Protein AF-A0A1R1MJR5-F1 (afdb_monomer)

Organism: NCBI:txid1914305

Nearest PDB structures (foldseek):
  4ia8-assembly1_B  TM=7.929E-01  e=9.264E-02  Enterobacter sp. RFL1396
  2b5a-assembly1_A  TM=7.757E-01  e=1.14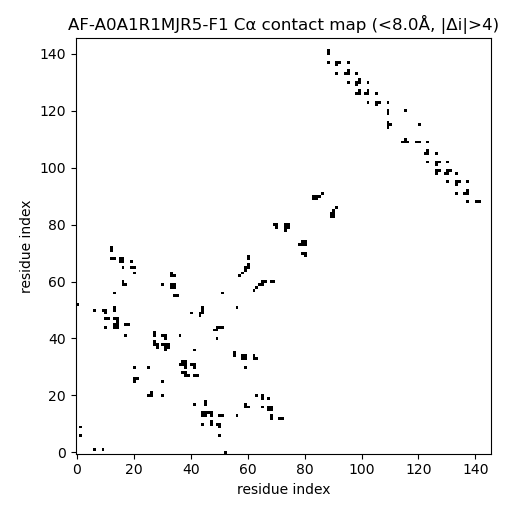1E-01  [Bacillus] caldolyticus
  3f52-assembly1_A  TM=7.190E-01  e=1.203E-01  Corynebacterium glutamicum
  3f51-assembly1_A  TM=6.566E-01  e=9.761E-02  Corynebacterium glutamicum
  6h4c-assembly1_D  TM=5.005E-01  e=9.201E-01  Staphylococcus aureus

Sequence (146 aa):
MCKEAFQDVAAELTKLAIFEAHKRGYTYEMIAFRVGVSSSSIEKYAYGERIPSQAVFLALVVGLKLKEPVKKLAELVGLRAVEVSKTSLSTSIGKAMKETGEAIAEVTKALEDGEITDDERQVCLKEINEAIDELIKLKQQMEREE

Radius of gyration: 20.14 Å; Cα contacts (8 Å, |Δi|>4): 136; chains: 1; bounding box: 43×44×53 Å

Structure (mmCIF, N/CA/C/O backbone):
data_AF-A0A1R1MJR5-F1
#
_entry.id   AF-A0A1R1MJR5-F1
#
loop_
_atom_site.group_PDB
_atom_site.id
_atom_site.type_symbol
_atom_site.label_atom_id
_atom_site.label_alt_id
_atom_site.label_comp_id
_atom_site.label_asym_id
_atom_site.label_entity_id
_atom_site.label_seq_id
_atom_site.pdbx_PDB_ins_code
_atom_site.Cartn_x
_atom_site.Cartn_y
_atom_site.Cartn_z
_atom_site.occupancy
_atom_site.B_iso_or_equiv
_atom_site.auth_seq_id
_atom_site.auth_comp_id
_atom_site.auth_asym_id
_atom_site.auth_atom_id
_atom_site.pdbx_PDB_model_num
ATOM 1 N N . MET A 1 1 ? 10.991 -13.954 2.502 1.00 58.66 1 MET A N 1
ATOM 2 C CA . MET A 1 1 ? 10.871 -14.746 1.256 1.00 58.66 1 MET A CA 1
ATOM 3 C C . MET A 1 1 ? 9.384 -14.835 0.925 1.00 58.66 1 MET A C 1
ATOM 5 O O . MET A 1 1 ? 8.613 -15.002 1.861 1.00 58.66 1 MET A O 1
ATOM 9 N N . CYS A 1 2 ? 8.964 -14.626 -0.327 1.00 74.81 2 CYS A N 1
ATOM 10 C CA . CYS A 1 2 ? 7.544 -14.728 -0.699 1.00 74.81 2 CYS A CA 1
ATOM 11 C C . CYS A 1 2 ? 7.104 -16.199 -0.611 1.00 74.81 2 CYS A C 1
ATOM 13 O O . CYS A 1 2 ? 7.822 -17.066 -1.114 1.00 74.81 2 CYS A O 1
ATOM 15 N N . LYS A 1 3 ? 5.974 -16.483 0.054 1.00 82.00 3 LYS A N 1
ATOM 16 C CA . LYS A 1 3 ? 5.431 -17.850 0.111 1.00 82.00 3 LYS A CA 1
ATOM 17 C C . LYS A 1 3 ? 5.023 -18.282 -1.297 1.00 82.00 3 LYS A C 1
ATOM 19 O O . LYS A 1 3 ? 4.497 -17.468 -2.047 1.00 82.00 3 LYS A O 1
ATOM 24 N N . GLU A 1 4 ? 5.228 -19.557 -1.612 1.00 84.31 4 GLU A N 1
ATOM 25 C CA . GLU A 1 4 ? 4.982 -20.142 -2.938 1.00 84.31 4 GLU A CA 1
ATOM 26 C C . GLU A 1 4 ? 3.586 -19.811 -3.485 1.00 84.31 4 GLU A C 1
ATOM 28 O O . GLU A 1 4 ? 3.465 -19.314 -4.598 1.00 84.31 4 GLU A O 1
ATOM 33 N N . ALA A 1 5 ? 2.556 -19.912 -2.638 1.00 85.50 5 ALA A N 1
ATOM 34 C CA . ALA A 1 5 ? 1.169 -19.592 -2.983 1.00 85.50 5 ALA A CA 1
ATOM 35 C C . ALA A 1 5 ? 0.925 -18.151 -3.485 1.00 85.50 5 ALA A C 1
ATOM 37 O O . ALA A 1 5 ? -0.111 -17.882 -4.084 1.00 85.50 5 ALA A O 1
ATOM 38 N N . PHE A 1 6 ? 1.847 -17.216 -3.235 1.00 87.62 6 PHE A N 1
ATOM 39 C CA . PHE A 1 6 ? 1.726 -15.815 -3.648 1.00 87.62 6 PHE A CA 1
ATOM 40 C C . PHE A 1 6 ? 2.777 -15.399 -4.680 1.00 87.62 6 PHE A C 1
ATOM 42 O O . PHE A 1 6 ? 2.835 -14.222 -5.036 1.00 87.62 6 PHE A O 1
ATOM 49 N N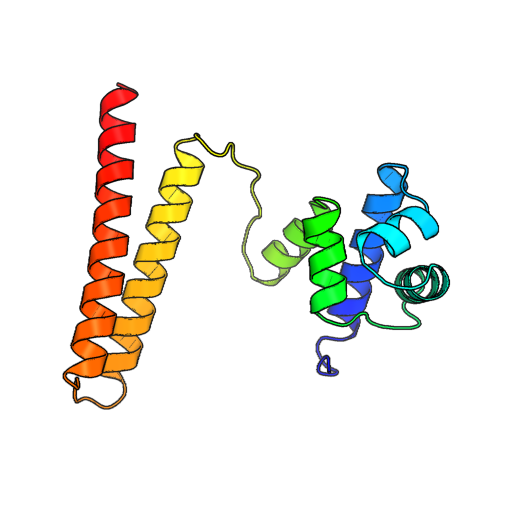 . GLN A 1 7 ? 3.614 -16.323 -5.160 1.00 89.44 7 GLN A N 1
ATOM 50 C CA . GLN A 1 7 ? 4.688 -15.993 -6.097 1.00 89.44 7 GLN A CA 1
ATOM 51 C C . GLN A 1 7 ? 4.149 -15.481 -7.431 1.00 89.44 7 GLN A C 1
ATOM 53 O O . GLN A 1 7 ? 4.627 -14.454 -7.912 1.00 89.44 7 GLN A O 1
ATOM 58 N N . ASP A 1 8 ? 3.111 -16.122 -7.969 1.00 90.81 8 ASP A N 1
ATOM 59 C CA . ASP A 1 8 ? 2.479 -15.705 -9.225 1.00 90.81 8 ASP A CA 1
ATOM 60 C C . ASP A 1 8 ? 1.858 -14.315 -9.105 1.00 90.81 8 ASP A C 1
ATOM 62 O O . ASP A 1 8 ? 2.101 -13.444 -9.939 1.00 90.81 8 ASP A O 1
ATOM 66 N N . VAL A 1 9 ? 1.142 -14.070 -8.005 1.00 92.25 9 VAL A N 1
ATOM 67 C CA . VAL A 1 9 ? 0.547 -12.762 -7.704 1.00 92.25 9 VAL A CA 1
ATOM 68 C C . VAL A 1 9 ? 1.636 -11.696 -7.565 1.00 92.25 9 VAL A C 1
ATOM 70 O O . VAL A 1 9 ? 1.527 -10.610 -8.134 1.00 92.25 9 VAL A O 1
ATOM 73 N N . ALA A 1 10 ? 2.720 -11.993 -6.845 1.00 92.94 10 ALA A N 1
ATOM 74 C CA . ALA A 1 10 ? 3.834 -11.065 -6.672 1.00 92.94 10 ALA A CA 1
ATOM 75 C C . ALA A 1 10 ? 4.544 -10.761 -8.001 1.00 92.94 10 ALA A C 1
ATOM 77 O O . ALA A 1 10 ? 4.907 -9.608 -8.256 1.00 92.94 10 ALA A O 1
ATOM 78 N N . ALA A 1 11 ? 4.723 -11.767 -8.858 1.00 93.62 11 ALA A N 1
ATOM 79 C CA . ALA A 1 11 ? 5.292 -11.600 -10.188 1.00 93.62 11 ALA A CA 1
ATOM 80 C C . ALA A 1 11 ? 4.370 -10.763 -11.088 1.00 93.62 11 ALA A C 1
ATOM 82 O O . ALA A 1 11 ? 4.842 -9.807 -11.703 1.00 93.62 11 ALA A O 1
ATOM 83 N N . GLU A 1 12 ? 3.067 -11.051 -11.126 1.00 94.62 12 GLU A N 1
ATOM 84 C CA . GLU A 1 12 ? 2.074 -10.297 -11.905 1.00 94.62 12 GLU A CA 1
ATOM 85 C C . GLU A 1 12 ? 2.042 -8.821 -11.490 1.00 94.62 12 GLU A C 1
ATOM 87 O O . GLU A 1 12 ? 2.176 -7.932 -12.333 1.00 94.62 12 GLU A O 1
ATOM 92 N N . LEU A 1 13 ? 1.951 -8.546 -10.187 1.00 95.88 13 LEU A N 1
ATOM 93 C CA . LEU A 1 13 ? 1.940 -7.181 -9.657 1.00 95.88 13 LEU A CA 1
ATOM 94 C C . LEU A 1 13 ? 3.234 -6.430 -9.969 1.00 95.88 13 LEU A C 1
ATOM 96 O O . LEU A 1 13 ? 3.203 -5.239 -10.283 1.00 95.88 13 LEU A O 1
ATOM 100 N N . THR A 1 14 ? 4.375 -7.115 -9.906 1.00 96.62 14 THR A N 1
ATOM 101 C CA . THR A 1 14 ? 5.673 -6.519 -10.239 1.00 96.62 14 THR A CA 1
ATOM 102 C C . THR A 1 14 ? 5.765 -6.186 -11.727 1.00 96.62 14 THR A C 1
ATOM 104 O O . THR A 1 14 ? 6.178 -5.080 -12.085 1.00 96.62 14 THR A O 1
ATOM 107 N N . LYS A 1 15 ? 5.335 -7.103 -12.599 1.00 96.81 15 LYS A N 1
ATOM 108 C CA . LYS A 1 15 ? 5.268 -6.878 -14.050 1.00 96.81 15 LYS A CA 1
ATOM 109 C C . LYS A 1 15 ? 4.365 -5.698 -14.377 1.00 96.81 15 LYS A C 1
ATOM 111 O O . LYS A 1 15 ? 4.759 -4.822 -15.144 1.00 96.81 15 LYS A O 1
ATOM 116 N N . LEU A 1 16 ? 3.193 -5.635 -13.746 1.00 97.38 16 LEU A N 1
ATOM 117 C CA . LEU A 1 16 ? 2.250 -4.532 -13.900 1.00 97.38 16 LEU A CA 1
ATOM 118 C C . LEU A 1 16 ? 2.865 -3.194 -13.467 1.00 97.38 16 LEU A C 1
ATOM 120 O O . LEU A 1 16 ? 2.734 -2.206 -14.186 1.00 97.38 16 LEU A O 1
ATOM 124 N N . ALA A 1 17 ? 3.584 -3.167 -12.341 1.00 97.56 17 ALA A N 1
ATOM 125 C CA . ALA A 1 17 ? 4.272 -1.972 -11.862 1.00 97.56 17 ALA A CA 1
ATOM 126 C C . ALA A 1 17 ? 5.333 -1.475 -12.864 1.00 97.56 17 ALA A C 1
ATOM 128 O O . ALA A 1 17 ? 5.357 -0.295 -13.219 1.00 97.56 17 ALA A O 1
ATOM 129 N N . ILE A 1 18 ? 6.188 -2.368 -13.365 1.00 97.75 18 ILE A N 1
ATOM 130 C CA . ILE A 1 18 ? 7.241 -2.006 -14.327 1.00 97.75 18 ILE A CA 1
ATOM 131 C C . ILE A 1 18 ? 6.636 -1.574 -15.668 1.00 97.75 18 ILE A C 1
ATOM 133 O O . ILE A 1 18 ? 7.069 -0.583 -16.255 1.00 97.75 18 ILE A O 1
ATOM 137 N N . PHE A 1 19 ? 5.586 -2.251 -16.128 1.00 97.88 19 PHE A N 1
ATOM 138 C CA . PHE A 1 19 ? 4.861 -1.874 -17.338 1.00 97.88 19 PHE A CA 1
ATOM 139 C C . PHE A 1 19 ? 4.206 -0.492 -17.223 1.00 97.88 19 PHE A C 1
ATOM 141 O O . PHE A 1 19 ? 4.308 0.323 -18.142 1.00 97.88 19 PHE A O 1
ATOM 148 N N . GLU A 1 20 ? 3.571 -0.185 -16.089 1.00 98.06 20 GLU A N 1
ATOM 149 C CA . GLU A 1 20 ? 3.035 1.152 -15.823 1.00 98.06 20 GLU A CA 1
ATOM 150 C C . GLU A 1 20 ? 4.151 2.208 -15.792 1.00 98.06 20 GLU A C 1
ATOM 152 O O . GLU A 1 20 ? 3.985 3.292 -16.356 1.00 98.06 20 GLU A O 1
ATOM 157 N N . ALA A 1 21 ? 5.303 1.900 -15.192 1.00 97.69 21 ALA A N 1
ATOM 158 C CA . ALA A 1 21 ? 6.456 2.798 -15.190 1.00 97.69 21 ALA A CA 1
ATOM 159 C C . ALA A 1 21 ? 6.955 3.084 -16.619 1.00 97.69 21 ALA A C 1
ATOM 161 O O . ALA A 1 21 ? 7.161 4.245 -16.974 1.00 97.69 21 ALA A O 1
ATOM 162 N N . HIS A 1 22 ? 7.058 2.072 -17.482 1.00 97.88 22 HIS A N 1
ATOM 163 C CA . HIS A 1 22 ? 7.419 2.280 -18.889 1.00 97.88 22 HIS A CA 1
ATOM 164 C C . HIS A 1 22 ? 6.400 3.119 -19.652 1.00 97.88 22 HIS A C 1
ATOM 166 O O . HIS A 1 22 ? 6.788 4.018 -20.395 1.00 97.88 22 HI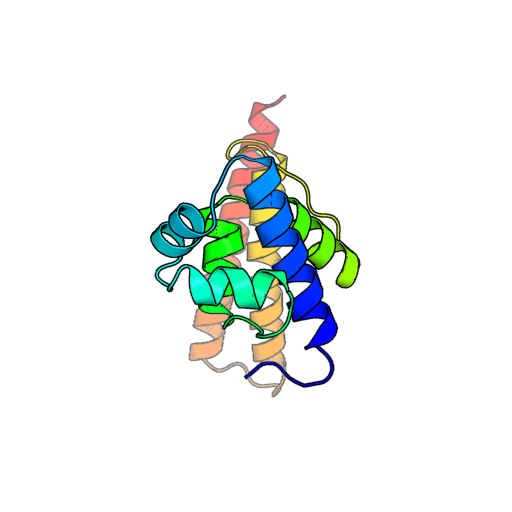S A O 1
ATOM 172 N N . LYS A 1 23 ? 5.098 2.901 -19.426 1.00 97.88 23 LYS A N 1
ATOM 173 C CA . LYS A 1 23 ? 4.040 3.753 -20.001 1.00 97.88 23 LYS A CA 1
ATOM 174 C C . LYS A 1 23 ? 4.186 5.224 -19.608 1.00 97.88 23 LYS A C 1
ATOM 176 O O . LYS A 1 23 ? 3.759 6.097 -20.355 1.00 97.88 23 LYS A O 1
ATOM 181 N N . ARG A 1 24 ? 4.788 5.500 -18.450 1.00 97.12 24 ARG A N 1
ATOM 182 C CA . ARG A 1 24 ? 5.093 6.850 -17.950 1.00 97.12 24 ARG A CA 1
ATOM 183 C C . ARG A 1 24 ? 6.468 7.372 -18.397 1.00 97.12 24 ARG A C 1
ATOM 185 O O . ARG A 1 24 ? 6.872 8.440 -17.950 1.00 97.12 24 ARG A O 1
ATOM 192 N N . GLY A 1 25 ? 7.180 6.644 -19.260 1.00 97.38 25 GLY A N 1
ATOM 193 C CA . GLY A 1 25 ? 8.461 7.056 -19.842 1.00 97.38 25 GLY A CA 1
ATOM 194 C C . GLY A 1 25 ? 9.703 6.696 -19.023 1.00 97.38 25 GLY A C 1
ATOM 195 O O . GLY A 1 25 ? 10.793 7.153 -19.356 1.00 97.38 25 GLY A O 1
ATOM 196 N N . TYR A 1 26 ? 9.579 5.889 -17.966 1.00 97.62 26 TYR A N 1
ATOM 197 C CA . TYR A 1 26 ? 10.747 5.435 -17.211 1.00 97.62 26 TYR A CA 1
ATOM 198 C C . TYR A 1 26 ? 11.494 4.328 -17.967 1.00 97.62 26 TYR A C 1
ATOM 200 O O . TYR A 1 26 ? 10.876 3.376 -18.444 1.00 97.62 26 TYR A O 1
ATOM 208 N N . THR A 1 27 ? 12.824 4.415 -18.037 1.00 97.94 27 THR A N 1
ATOM 209 C CA . THR A 1 27 ? 13.683 3.302 -18.485 1.00 97.94 27 THR A CA 1
ATOM 210 C C . THR A 1 27 ? 14.049 2.391 -17.312 1.00 97.94 27 THR A C 1
ATOM 212 O O . THR A 1 27 ? 13.862 2.764 -16.149 1.00 97.94 27 THR A O 1
ATOM 215 N N . TYR A 1 28 ? 14.612 1.211 -17.587 1.00 98.00 28 TYR A N 1
ATOM 216 C CA . TYR A 1 28 ? 15.093 0.320 -16.527 1.00 98.00 28 TYR A CA 1
ATOM 217 C C . TYR A 1 28 ? 16.144 0.987 -15.634 1.00 98.00 28 TYR A C 1
ATOM 219 O O . TYR A 1 28 ? 16.088 0.829 -14.417 1.00 98.00 28 TYR A O 1
ATOM 227 N N . GLU A 1 29 ? 17.026 1.813 -16.196 1.00 97.94 29 GLU A N 1
ATOM 228 C CA . GLU A 1 29 ? 18.046 2.566 -15.458 1.00 97.94 29 GLU A CA 1
ATOM 229 C C . GLU A 1 29 ? 17.411 3.584 -14.510 1.00 97.94 29 GLU A C 1
ATOM 231 O O . GLU A 1 29 ? 17.823 3.703 -13.356 1.00 97.94 29 GLU A O 1
ATOM 236 N N . MET A 1 30 ? 16.381 4.300 -14.970 1.00 97.56 30 MET A N 1
ATOM 237 C CA . MET A 1 30 ? 15.677 5.282 -14.142 1.00 97.56 30 MET A CA 1
ATOM 238 C C . MET A 1 30 ? 14.932 4.615 -12.984 1.00 97.56 30 MET A C 1
ATOM 240 O O . MET A 1 30 ? 14.950 5.126 -11.861 1.00 97.56 30 MET A O 1
ATOM 244 N N . ILE A 1 31 ? 14.290 3.472 -13.247 1.00 97.69 31 ILE A N 1
ATOM 245 C CA . ILE A 1 31 ? 13.608 2.674 -12.222 1.00 97.69 31 ILE A CA 1
ATOM 246 C C . ILE A 1 31 ? 14.632 2.154 -11.211 1.00 97.69 31 ILE A C 1
ATOM 248 O O . ILE A 1 31 ? 14.460 2.328 -10.007 1.00 97.69 31 ILE A O 1
ATOM 252 N N . ALA A 1 32 ? 15.720 1.562 -11.698 1.00 97.25 32 ALA A N 1
ATOM 253 C CA . ALA A 1 32 ? 16.808 1.025 -10.893 1.00 97.25 32 ALA A CA 1
ATOM 254 C C . ALA A 1 32 ? 17.407 2.084 -9.960 1.00 97.25 32 ALA A C 1
ATOM 256 O O . ALA A 1 32 ? 17.514 1.850 -8.755 1.00 97.25 32 ALA A O 1
ATOM 257 N N . PHE A 1 33 ? 17.695 3.276 -10.489 1.00 96.00 33 PHE A N 1
ATOM 258 C CA . PHE A 1 33 ? 18.176 4.416 -9.709 1.00 96.00 33 PHE A CA 1
ATOM 259 C C . PHE A 1 33 ? 17.177 4.844 -8.627 1.00 96.00 33 PHE A C 1
ATOM 261 O O . PHE A 1 33 ? 17.559 5.065 -7.481 1.00 96.00 33 PHE A O 1
ATOM 268 N N . ARG A 1 34 ? 15.884 4.926 -8.964 1.00 94.06 34 ARG A N 1
ATOM 269 C CA . ARG A 1 34 ? 14.819 5.309 -8.019 1.00 94.06 34 ARG A CA 1
ATOM 270 C C . ARG A 1 34 ? 14.619 4.303 -6.890 1.00 94.06 34 ARG A C 1
ATOM 272 O O . ARG A 1 34 ? 14.261 4.705 -5.788 1.00 94.06 34 ARG A O 1
ATOM 279 N N . VAL A 1 35 ? 14.798 3.021 -7.184 1.00 93.88 35 VAL A N 1
ATOM 280 C CA . VAL A 1 35 ? 14.477 1.907 -6.280 1.00 93.88 35 VAL A CA 1
ATOM 281 C C . VAL A 1 35 ? 15.716 1.390 -5.535 1.00 93.88 35 VAL A C 1
ATOM 283 O O . VAL A 1 35 ? 15.582 0.669 -4.550 1.00 93.88 35 VAL A O 1
ATOM 286 N N . GLY A 1 36 ? 16.922 1.780 -5.960 1.00 94.44 36 GLY A N 1
ATOM 287 C CA . GLY A 1 36 ? 18.179 1.399 -5.312 1.00 94.44 36 GLY A CA 1
ATOM 288 C C . GLY A 1 36 ? 18.643 -0.017 -5.661 1.00 94.44 36 GLY A C 1
ATOM 289 O O . GLY A 1 36 ? 19.188 -0.718 -4.812 1.00 94.44 36 GLY A O 1
ATOM 290 N N . VAL A 1 37 ? 18.409 -0.461 -6.898 1.00 96.00 37 VAL A N 1
ATOM 291 C CA . VAL A 1 37 ? 18.824 -1.785 -7.403 1.00 96.00 37 VAL A CA 1
ATOM 292 C C . VAL A 1 37 ? 19.519 -1.654 -8.760 1.00 96.00 37 VAL A C 1
ATOM 294 O O . VAL A 1 37 ? 19.597 -0.563 -9.310 1.00 96.00 37 VAL A O 1
ATOM 297 N N . SER A 1 38 ? 20.048 -2.746 -9.321 1.00 97.31 38 SER A N 1
ATOM 298 C CA . SER A 1 38 ? 20.646 -2.720 -10.665 1.00 97.31 38 SER A CA 1
ATOM 299 C C . SER A 1 38 ? 19.585 -2.692 -11.775 1.00 97.31 38 SER A C 1
ATOM 301 O O . SER A 1 38 ? 18.520 -3.293 -11.619 1.00 97.31 38 SER A O 1
ATOM 303 N N . SER A 1 39 ? 19.907 -2.088 -12.930 1.00 97.31 39 SER A N 1
ATOM 304 C CA . SER A 1 39 ? 19.052 -2.129 -14.139 1.00 97.31 39 SER A CA 1
ATOM 305 C C . SER A 1 39 ? 18.714 -3.573 -14.538 1.00 97.31 39 SER A C 1
ATOM 307 O O . SER A 1 39 ? 17.549 -3.922 -14.702 1.00 97.31 39 SER A O 1
ATOM 309 N N . SER A 1 40 ? 19.710 -4.469 -14.500 1.00 97.31 40 SER A N 1
ATOM 310 C CA . SER A 1 40 ? 19.517 -5.906 -14.751 1.00 97.31 40 SER A CA 1
ATOM 311 C C . SER A 1 40 ? 18.551 -6.593 -13.780 1.00 97.31 40 SER A C 1
ATOM 313 O O . SER A 1 40 ? 17.913 -7.579 -14.136 1.00 97.31 40 SER A O 1
ATOM 315 N N . SER A 1 41 ? 18.428 -6.109 -12.539 1.00 97.31 41 SER A N 1
ATOM 316 C CA . SER A 1 41 ? 17.445 -6.655 -11.599 1.00 97.31 41 SER A CA 1
ATOM 317 C C . SER A 1 41 ? 16.035 -6.246 -12.006 1.00 97.31 41 SER A C 1
ATOM 319 O O . SER A 1 41 ? 15.145 -7.090 -11.976 1.00 97.31 41 SER A O 1
ATOM 321 N N . ILE A 1 42 ? 15.842 -4.990 -12.425 1.00 97.81 42 ILE A N 1
ATOM 322 C CA . ILE A 1 42 ? 14.550 -4.508 -12.934 1.00 97.81 42 ILE A CA 1
ATOM 323 C C . ILE A 1 42 ? 14.135 -5.287 -14.181 1.00 97.81 42 ILE A C 1
ATOM 325 O O . ILE A 1 42 ? 12.988 -5.712 -14.271 1.00 97.81 42 ILE A O 1
ATOM 329 N N . GLU A 1 43 ? 15.063 -5.540 -15.098 1.00 97.31 43 GLU A N 1
ATOM 330 C CA . GLU A 1 43 ? 14.801 -6.347 -16.290 1.00 97.31 43 GLU A CA 1
ATOM 331 C C . GLU A 1 43 ? 14.320 -7.764 -15.925 1.00 97.31 43 GLU A C 1
ATOM 333 O O . GLU A 1 43 ? 13.258 -8.201 -16.367 1.00 97.31 43 GLU A O 1
ATOM 338 N N . LYS A 1 44 ? 15.016 -8.452 -15.010 1.00 97.19 44 LYS A N 1
ATOM 339 C CA . LYS A 1 44 ? 14.596 -9.780 -14.517 1.00 97.19 44 LYS A CA 1
ATOM 340 C C . LYS A 1 44 ? 13.224 -9.764 -13.845 1.00 97.19 44 LYS A C 1
ATOM 342 O O . LYS A 1 44 ? 12.453 -10.714 -13.990 1.00 97.19 44 LYS A O 1
ATOM 347 N N . TYR A 1 45 ? 12.907 -8.697 -13.114 1.00 96.44 45 TYR A N 1
ATOM 348 C CA . TYR A 1 45 ? 11.582 -8.500 -12.525 1.00 96.44 45 TYR A CA 1
ATOM 349 C C . TYR A 1 45 ? 10.505 -8.329 -13.607 1.00 96.44 45 TYR A C 1
ATOM 351 O O . TYR A 1 45 ? 9.418 -8.892 -13.481 1.00 96.44 45 TYR A O 1
ATOM 359 N N . ALA A 1 46 ? 10.812 -7.609 -14.690 1.00 95.56 46 ALA A N 1
ATOM 360 C CA . ALA A 1 46 ? 9.898 -7.374 -15.808 1.00 95.56 46 ALA A CA 1
ATOM 361 C C . ALA A 1 46 ? 9.541 -8.667 -16.558 1.00 95.56 46 ALA A C 1
ATOM 363 O O . ALA A 1 46 ? 8.398 -8.847 -16.979 1.00 95.56 46 ALA A O 1
ATOM 364 N N . TYR A 1 47 ? 10.486 -9.601 -16.675 1.00 94.62 47 TYR A N 1
ATOM 365 C CA . TYR A 1 47 ? 10.239 -10.908 -17.292 1.00 94.62 47 TYR A CA 1
ATOM 366 C C . TYR A 1 47 ? 9.694 -11.954 -16.307 1.00 94.62 47 TYR A C 1
ATOM 368 O O . TYR A 1 47 ? 9.125 -12.968 -16.715 1.00 94.62 47 TYR A O 1
ATOM 376 N N . GLY A 1 48 ? 9.721 -11.670 -15.002 1.00 90.81 48 GLY A N 1
ATOM 377 C CA . GLY A 1 48 ? 9.271 -12.593 -13.953 1.00 90.81 48 GLY A CA 1
ATOM 378 C C . GLY A 1 48 ? 10.268 -13.709 -13.658 1.00 90.81 48 GLY A C 1
ATOM 379 O O . GLY A 1 48 ? 9.917 -14.677 -12.998 1.00 90.81 48 GLY A O 1
ATOM 380 N N . GLU A 1 49 ? 11.510 -13.565 -14.114 1.00 93.00 49 GLU A N 1
ATOM 381 C CA . GLU A 1 49 ? 12.616 -14.471 -13.782 1.00 93.00 49 GLU A CA 1
ATOM 382 C C . GLU A 1 49 ? 13.022 -14.352 -12.310 1.00 93.00 49 GLU A C 1
ATOM 384 O O . GLU A 1 49 ? 13.661 -15.238 -11.742 1.00 93.00 49 GLU A O 1
ATOM 389 N N . ARG A 1 50 ? 12.683 -13.221 -11.683 1.00 92.62 50 ARG A N 1
ATOM 390 C CA . ARG A 1 50 ? 12.948 -12.955 -10.275 1.00 92.62 50 ARG A CA 1
ATOM 391 C C . ARG A 1 50 ? 11.809 -12.153 -9.665 1.00 92.62 50 ARG A C 1
ATOM 393 O O . ARG A 1 50 ? 11.284 -11.237 -10.287 1.00 92.62 50 ARG A O 1
ATOM 400 N N . ILE A 1 51 ? 11.486 -12.453 -8.412 1.00 92.75 51 ILE A N 1
ATOM 401 C CA . ILE A 1 51 ? 10.535 -11.671 -7.618 1.00 92.75 51 ILE A CA 1
ATOM 402 C C . ILE A 1 51 ? 11.333 -10.684 -6.750 1.00 92.75 51 ILE A C 1
ATOM 404 O O . ILE A 1 51 ? 12.294 -11.103 -6.088 1.00 92.75 51 ILE A O 1
ATOM 408 N N . PRO A 1 52 ? 10.993 -9.382 -6.750 1.00 93.94 52 PRO A N 1
ATOM 409 C CA . PRO A 1 52 ? 11.654 -8.406 -5.895 1.00 93.94 52 PRO A CA 1
ATOM 410 C C . PRO A 1 52 ? 11.373 -8.691 -4.416 1.00 93.94 52 PRO A C 1
ATOM 412 O O . PRO A 1 52 ? 10.378 -9.315 -4.046 1.00 93.94 52 PRO A O 1
ATOM 415 N N . SER A 1 53 ? 12.236 -8.187 -3.534 1.00 93.31 53 SER A N 1
ATOM 416 C CA . SER A 1 53 ? 11.884 -8.131 -2.115 1.00 93.31 53 SER A CA 1
ATOM 417 C C . SER A 1 53 ? 10.685 -7.198 -1.906 1.00 93.31 53 SER A C 1
ATOM 419 O O . SER A 1 53 ? 10.438 -6.296 -2.708 1.00 93.31 53 SER A O 1
ATOM 421 N N . GLN A 1 54 ? 9.966 -7.367 -0.794 1.00 91.88 54 GLN A N 1
ATOM 422 C CA . GLN A 1 54 ? 8.839 -6.495 -0.451 1.00 91.88 54 GLN A CA 1
ATOM 423 C C . GLN A 1 54 ? 9.249 -5.014 -0.405 1.00 91.88 54 GLN A C 1
ATOM 425 O O . GLN A 1 54 ? 8.520 -4.168 -0.908 1.00 91.88 54 GLN A O 1
ATOM 430 N N . ALA A 1 55 ? 10.436 -4.702 0.126 1.00 93.12 55 ALA A N 1
ATOM 431 C CA . ALA A 1 55 ? 10.956 -3.336 0.159 1.00 93.12 55 ALA A CA 1
ATOM 432 C C . ALA A 1 55 ? 11.163 -2.754 -1.250 1.00 93.12 55 ALA A C 1
ATOM 434 O O . ALA A 1 55 ? 10.776 -1.619 -1.510 1.00 93.12 55 ALA A O 1
ATOM 435 N N . VAL A 1 56 ? 11.713 -3.545 -2.177 1.00 95.19 56 VAL A N 1
ATOM 436 C CA . VAL A 1 56 ? 11.913 -3.140 -3.579 1.00 95.19 56 VAL A CA 1
ATOM 437 C C . VAL A 1 56 ? 10.572 -2.957 -4.291 1.00 95.19 56 VAL A C 1
ATOM 439 O O . VAL A 1 56 ? 10.389 -1.974 -5.002 1.00 95.19 56 VAL A O 1
ATOM 442 N N . PHE A 1 57 ? 9.610 -3.857 -4.070 1.00 95.44 57 PHE A N 1
ATOM 443 C CA . PHE A 1 57 ? 8.260 -3.721 -4.618 1.00 95.44 57 PHE A CA 1
ATOM 444 C C . PHE A 1 57 ? 7.550 -2.463 -4.097 1.00 95.44 57 PHE A C 1
ATOM 446 O O . PHE A 1 57 ? 6.997 -1.691 -4.878 1.00 95.44 57 PHE A O 1
ATOM 453 N N . LEU A 1 58 ? 7.618 -2.197 -2.791 1.00 94.38 58 LEU A N 1
ATOM 454 C CA . LEU A 1 58 ? 7.062 -0.976 -2.209 1.00 94.38 58 LEU A CA 1
ATOM 455 C C . LEU A 1 58 ? 7.756 0.274 -2.756 1.00 94.38 58 LEU A C 1
ATOM 457 O O . LEU A 1 58 ? 7.081 1.245 -3.087 1.00 94.38 58 LEU A O 1
ATOM 461 N N . ALA A 1 59 ? 9.079 0.251 -2.918 1.00 95.38 59 ALA A N 1
ATOM 462 C CA . ALA A 1 59 ? 9.822 1.353 -3.518 1.00 95.38 59 ALA A CA 1
ATOM 463 C C . ALA A 1 59 ? 9.446 1.586 -4.993 1.00 95.38 59 ALA A C 1
ATOM 465 O O . ALA A 1 59 ? 9.354 2.741 -5.406 1.00 95.38 59 ALA A O 1
ATOM 466 N N . LEU A 1 60 ? 9.147 0.535 -5.770 1.00 96.00 60 LEU A N 1
ATOM 467 C CA . LEU A 1 60 ? 8.578 0.671 -7.119 1.00 96.00 60 LEU A CA 1
ATOM 468 C C . LEU A 1 60 ? 7.238 1.411 -7.070 1.00 96.00 60 LEU A C 1
ATOM 470 O O . LEU A 1 60 ? 7.068 2.436 -7.727 1.00 96.00 60 LEU A O 1
ATOM 474 N N . VAL A 1 61 ? 6.296 0.911 -6.270 1.00 96.12 61 VAL A N 1
ATOM 475 C CA . VAL A 1 61 ? 4.924 1.433 -6.227 1.00 96.12 61 VAL A CA 1
ATOM 476 C C . VAL A 1 61 ? 4.878 2.849 -5.652 1.00 96.12 61 VAL A C 1
ATOM 478 O O . VAL A 1 61 ? 4.343 3.760 -6.284 1.00 96.12 61 VAL A O 1
ATOM 481 N N . VAL A 1 62 ? 5.470 3.061 -4.477 1.00 93.12 62 VAL A N 1
ATOM 482 C CA . VAL A 1 62 ? 5.448 4.343 -3.758 1.00 93.12 62 VAL A CA 1
ATOM 483 C C . VAL A 1 62 ? 6.391 5.350 -4.408 1.00 93.12 62 VAL A C 1
ATOM 485 O O . VAL A 1 62 ? 6.000 6.492 -4.658 1.00 93.12 62 VAL A O 1
ATOM 488 N N . GLY A 1 63 ? 7.620 4.936 -4.727 1.00 92.12 63 GLY A N 1
ATOM 489 C CA . GLY A 1 63 ? 8.653 5.819 -5.273 1.00 92.12 63 GLY A CA 1
ATOM 490 C C . GLY A 1 63 ? 8.308 6.368 -6.656 1.00 92.12 63 GLY A C 1
ATOM 491 O O . GLY A 1 63 ? 8.664 7.508 -6.965 1.00 92.12 63 GLY A O 1
ATOM 492 N N . LEU A 1 64 ? 7.569 5.602 -7.464 1.00 94.38 64 LEU A N 1
ATOM 493 C CA . LEU A 1 64 ? 7.102 6.015 -8.794 1.00 94.38 64 LEU A CA 1
ATOM 494 C C . LEU A 1 64 ? 5.608 6.388 -8.825 1.00 94.38 64 LEU A C 1
ATOM 496 O O . LEU A 1 64 ? 5.081 6.743 -9.883 1.00 94.38 64 LEU A O 1
ATOM 500 N N . LYS A 1 65 ? 4.924 6.351 -7.671 1.00 92.94 65 LYS A N 1
ATOM 501 C CA . LYS A 1 65 ? 3.491 6.667 -7.514 1.00 92.94 65 LYS A CA 1
ATOM 502 C C . LYS A 1 65 ? 2.606 5.901 -8.509 1.00 92.94 65 LYS A C 1
ATOM 504 O O . LYS A 1 65 ? 1.770 6.492 -9.205 1.00 92.94 65 LYS A O 1
ATOM 509 N N . LEU A 1 66 ? 2.858 4.605 -8.650 1.00 95.19 66 LEU A N 1
ATOM 510 C CA . LEU A 1 66 ? 2.157 3.713 -9.577 1.00 95.19 66 LEU A CA 1
ATOM 511 C C . LEU A 1 66 ? 0.770 3.378 -9.024 1.00 95.19 66 LEU A C 1
ATOM 513 O O . LEU A 1 66 ? 0.624 3.149 -7.825 1.00 95.19 66 LEU A O 1
ATOM 517 N N . LYS A 1 67 ? -0.251 3.394 -9.881 1.00 94.38 67 LYS A N 1
ATOM 518 C CA . LYS A 1 67 ? -1.661 3.268 -9.473 1.00 94.38 67 LYS A CA 1
ATOM 519 C C . LYS A 1 67 ? -2.242 1.906 -9.822 1.00 94.38 67 LYS A C 1
ATOM 521 O O . LYS A 1 67 ? -3.028 1.370 -9.048 1.00 94.38 67 LYS A O 1
ATOM 526 N N . GLU A 1 68 ? -1.859 1.340 -10.957 1.00 95.50 68 GLU A N 1
ATOM 527 C CA . GLU A 1 68 ? -2.387 0.065 -11.442 1.00 95.50 68 GLU A CA 1
ATOM 528 C C . GLU A 1 68 ? -2.071 -1.121 -10.512 1.00 95.50 68 GLU A C 1
ATOM 530 O O . GLU A 1 68 ? -3.007 -1.850 -10.177 1.00 95.50 68 GLU A O 1
ATOM 535 N N . PRO A 1 69 ? -0.841 -1.306 -9.980 1.00 95.19 69 PRO A N 1
ATOM 536 C CA . PRO A 1 69 ? -0.586 -2.387 -9.028 1.00 95.19 69 PRO A CA 1
ATOM 537 C C . PRO A 1 69 ? -1.350 -2.200 -7.709 1.00 95.19 69 PRO A C 1
ATOM 539 O O . PRO A 1 69 ? -1.748 -3.187 -7.098 1.00 95.19 69 PRO A O 1
ATOM 542 N N . VAL A 1 70 ? -1.617 -0.957 -7.285 1.00 94.38 70 VAL A N 1
ATOM 543 C CA . VAL A 1 70 ? -2.420 -0.670 -6.081 1.00 94.38 70 VAL A CA 1
ATOM 544 C C . VAL A 1 70 ? -3.886 -1.038 -6.300 1.00 94.38 70 VAL A C 1
ATOM 546 O O . VAL A 1 70 ? -4.495 -1.661 -5.434 1.00 94.38 70 VAL A O 1
ATOM 549 N N . LYS A 1 71 ? -4.451 -0.699 -7.465 1.00 94.75 71 LYS A N 1
ATOM 550 C CA . LYS A 1 71 ? -5.819 -1.092 -7.834 1.00 94.75 71 LYS A CA 1
ATOM 551 C C . LYS A 1 71 ? -5.968 -2.607 -7.870 1.00 94.75 71 LYS A C 1
ATOM 553 O O . LYS A 1 71 ? -6.871 -3.129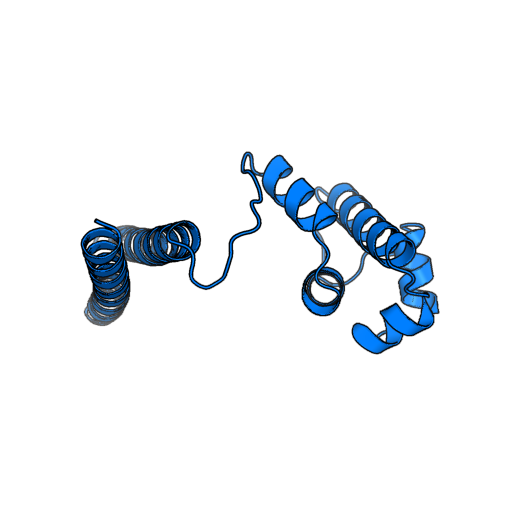 -7.228 1.00 94.75 71 LYS A O 1
ATOM 558 N N . LYS A 1 72 ? -5.045 -3.302 -8.541 1.00 93.94 72 LYS A N 1
ATOM 559 C CA . LYS A 1 72 ? -5.061 -4.766 -8.627 1.00 93.94 72 LYS A CA 1
ATOM 560 C C . LYS A 1 72 ? -4.946 -5.419 -7.249 1.00 93.94 72 LYS A C 1
ATOM 562 O O . LYS A 1 72 ? -5.670 -6.364 -6.962 1.00 93.94 72 LYS A O 1
ATOM 567 N N . LEU A 1 73 ? -4.077 -4.898 -6.379 1.00 92.62 73 LEU A N 1
ATOM 568 C CA . LEU A 1 73 ? -3.981 -5.353 -4.990 1.00 92.62 73 LEU A CA 1
ATOM 569 C C . LEU A 1 73 ? -5.294 -5.172 -4.228 1.00 92.62 73 LEU A C 1
ATOM 571 O O . LEU A 1 73 ? -5.719 -6.100 -3.550 1.00 92.62 73 LEU A O 1
ATOM 575 N N . ALA A 1 74 ? -5.938 -4.008 -4.350 1.00 92.06 74 ALA A N 1
ATOM 576 C CA . ALA A 1 74 ? -7.223 -3.753 -3.707 1.00 92.06 74 ALA A CA 1
ATOM 577 C C . ALA A 1 74 ? -8.299 -4.733 -4.201 1.00 92.06 74 ALA A C 1
ATOM 579 O O . ALA A 1 74 ? -8.984 -5.340 -3.384 1.00 92.06 74 ALA A O 1
ATOM 580 N N . GLU A 1 75 ? -8.389 -4.958 -5.513 1.00 92.69 75 GLU A N 1
ATOM 581 C CA . GLU A 1 75 ? -9.338 -5.908 -6.108 1.00 92.69 75 GLU A CA 1
ATOM 582 C C . GLU A 1 75 ? -9.153 -7.331 -5.565 1.00 92.69 75 GLU A C 1
ATOM 584 O O . GLU A 1 75 ? -10.136 -8.000 -5.248 1.00 92.69 75 GLU A O 1
ATOM 589 N N . LEU A 1 76 ? -7.904 -7.781 -5.399 1.00 91.69 76 LEU A N 1
ATOM 590 C CA . LEU A 1 76 ? -7.589 -9.114 -4.869 1.00 91.69 76 LEU A CA 1
ATOM 591 C C . LEU A 1 76 ? -8.080 -9.330 -3.432 1.00 91.69 76 LEU A C 1
ATOM 593 O O . LEU A 1 76 ? -8.326 -10.468 -3.043 1.00 91.69 76 LEU A O 1
ATOM 597 N N . VAL A 1 77 ? -8.235 -8.259 -2.653 1.00 91.00 77 VAL A N 1
ATOM 598 C CA . VAL A 1 77 ? -8.746 -8.314 -1.274 1.00 91.00 77 VAL A CA 1
ATOM 599 C C . VAL A 1 77 ? -10.207 -7.864 -1.168 1.00 91.00 77 VAL A C 1
ATOM 601 O O . VAL A 1 77 ? -10.692 -7.600 -0.072 1.00 91.00 77 VAL A O 1
ATOM 604 N N . GLY A 1 78 ? -10.922 -7.767 -2.295 1.00 90.25 78 GLY A N 1
ATOM 605 C CA . GLY A 1 78 ? -12.329 -7.353 -2.323 1.00 90.25 78 GLY A CA 1
ATOM 606 C C . GLY A 1 78 ? -12.549 -5.867 -2.023 1.00 90.25 78 GLY A C 1
ATOM 607 O O . GLY A 1 78 ? -13.647 -5.469 -1.642 1.00 90.25 78 GLY A O 1
ATOM 608 N N . LEU A 1 79 ? -11.516 -5.039 -2.186 1.00 90.81 79 LEU A N 1
ATOM 609 C CA . LEU A 1 79 ? -11.548 -3.594 -1.979 1.00 90.81 79 LEU A CA 1
ATOM 610 C C . LEU A 1 79 ? -11.453 -2.837 -3.311 1.00 90.81 79 LEU A C 1
ATOM 612 O O . LEU A 1 79 ? -11.130 -3.388 -4.363 1.00 90.81 79 LEU A O 1
ATOM 616 N N . ARG A 1 80 ? -11.696 -1.524 -3.261 1.00 86.69 80 ARG A N 1
ATOM 617 C CA . ARG A 1 80 ? -11.512 -0.613 -4.397 1.00 86.69 80 ARG A CA 1
ATOM 618 C C . ARG A 1 80 ? -10.514 0.479 -4.034 1.00 86.69 80 ARG A C 1
ATOM 620 O O . ARG A 1 80 ? -10.723 1.208 -3.071 1.00 86.69 80 ARG A O 1
ATOM 627 N N . ALA A 1 81 ? -9.456 0.627 -4.829 1.00 86.06 81 ALA A N 1
ATOM 628 C CA . ALA A 1 81 ? -8.522 1.738 -4.674 1.00 86.06 81 ALA A CA 1
ATOM 629 C C . ALA A 1 81 ? -9.093 3.008 -5.324 1.00 86.06 81 ALA A C 1
ATOM 631 O O . ALA A 1 81 ? -9.437 3.008 -6.510 1.00 86.06 81 ALA A O 1
ATOM 632 N N . VAL A 1 82 ? -9.169 4.093 -4.555 1.00 80.88 82 VAL A N 1
ATOM 633 C CA . VAL A 1 82 ? -9.649 5.403 -5.013 1.00 80.88 82 VAL A CA 1
ATOM 634 C C . VAL A 1 82 ? -8.564 6.439 -4.748 1.00 80.88 82 VAL A C 1
ATOM 636 O O . VAL A 1 82 ? -7.970 6.468 -3.672 1.00 80.88 82 VAL A O 1
ATOM 639 N N . GLU A 1 83 ? -8.281 7.281 -5.738 1.00 77.31 83 GLU A N 1
ATOM 640 C CA . GLU A 1 83 ? -7.391 8.423 -5.549 1.00 77.31 83 GLU A CA 1
ATOM 641 C C . GLU A 1 83 ? -8.181 9.579 -4.942 1.00 77.31 83 GLU A C 1
ATOM 643 O O . GLU A 1 83 ? -9.193 10.008 -5.491 1.00 77.31 83 GLU A O 1
ATOM 648 N N . VAL A 1 84 ? -7.707 10.076 -3.806 1.00 75.88 84 VAL A N 1
ATOM 649 C CA . VAL A 1 84 ? -8.349 11.154 -3.053 1.00 75.88 84 VAL A CA 1
ATOM 650 C C . VAL A 1 84 ? -7.386 12.325 -2.903 1.00 75.88 84 VAL A C 1
ATOM 652 O O . VAL A 1 84 ? -6.171 12.145 -2.781 1.00 75.88 84 VAL A O 1
ATOM 655 N N . SER A 1 85 ? -7.912 13.553 -2.921 1.00 78.12 85 SER A N 1
ATOM 656 C CA . SER A 1 85 ? -7.085 14.725 -2.629 1.00 78.12 85 SER A CA 1
ATOM 657 C C . SER A 1 85 ? -6.768 14.750 -1.133 1.00 78.12 85 SER A C 1
ATOM 659 O O . SER A 1 85 ? -7.627 14.426 -0.310 1.00 78.12 85 SER A O 1
ATOM 661 N N . LYS A 1 86 ? -5.549 15.156 -0.754 1.00 70.56 86 LYS A N 1
ATOM 662 C CA . LYS A 1 86 ? -5.093 15.148 0.652 1.00 70.56 86 LYS A CA 1
ATOM 663 C C . LYS A 1 86 ? -5.979 15.954 1.610 1.00 70.56 86 LYS A C 1
ATOM 665 O O . LYS A 1 86 ? -5.912 15.729 2.812 1.00 70.56 86 LYS A O 1
ATOM 670 N N . THR A 1 87 ? -6.756 16.891 1.079 1.00 75.06 87 THR A N 1
ATOM 671 C CA . THR A 1 87 ? -7.639 17.791 1.828 1.00 75.06 87 THR A CA 1
ATOM 672 C C . THR A 1 87 ? -9.122 17.522 1.565 1.00 75.06 87 THR A C 1
ATOM 674 O O . THR A 1 87 ? -9.964 18.246 2.080 1.00 75.06 87 THR A O 1
ATOM 677 N N . SER A 1 88 ? -9.462 16.515 0.753 1.00 83.81 88 SER A N 1
ATOM 678 C CA . SER A 1 88 ? -10.862 16.150 0.514 1.00 83.81 88 SER A CA 1
ATOM 679 C C . SER A 1 88 ? -11.491 15.523 1.748 1.00 83.81 88 SER A C 1
ATOM 681 O O . SER A 1 88 ? -10.823 14.810 2.502 1.00 83.81 88 SER A O 1
ATOM 683 N N . LEU A 1 89 ? -12.805 15.703 1.872 1.00 85.81 89 LEU A N 1
ATOM 684 C CA . LEU A 1 89 ? -13.625 15.016 2.860 1.00 85.81 89 LEU A CA 1
ATOM 685 C C . LEU A 1 89 ? -13.407 13.493 2.827 1.00 85.81 89 LEU A C 1
ATOM 687 O O . LEU A 1 89 ? -13.263 12.871 3.873 1.00 85.81 89 LEU A O 1
ATOM 691 N N . SER A 1 90 ? -13.264 12.892 1.639 1.00 84.81 90 SER A N 1
ATOM 692 C CA . SER A 1 90 ? -12.952 11.463 1.486 1.00 84.81 90 SER A CA 1
ATOM 693 C C . SER A 1 90 ? -11.655 11.039 2.185 1.00 84.81 90 SER A C 1
ATOM 695 O O . SER A 1 90 ? -11.598 9.944 2.740 1.00 84.81 90 SER A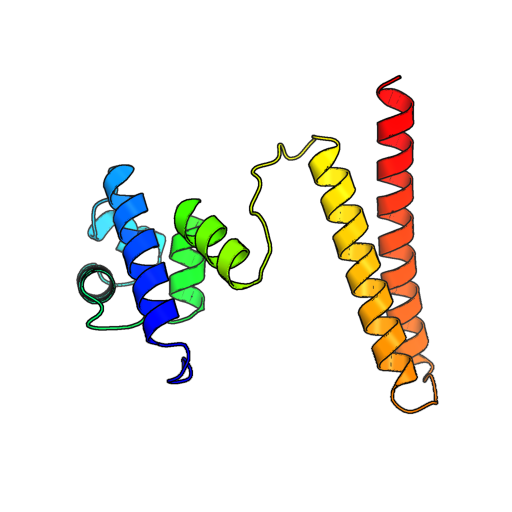 O 1
ATOM 697 N N . THR A 1 91 ? -10.617 11.883 2.187 1.00 84.19 91 THR A N 1
ATOM 698 C CA . THR A 1 91 ? -9.368 11.598 2.915 1.00 84.19 91 THR A CA 1
ATOM 699 C C . THR A 1 91 ? -9.587 11.640 4.420 1.00 84.19 91 THR A C 1
ATOM 701 O O . THR A 1 91 ? -9.088 10.765 5.123 1.00 84.19 91 THR A O 1
ATOM 704 N N . SER A 1 92 ? -10.335 12.625 4.916 1.00 86.88 92 SER A N 1
ATOM 705 C CA . SER A 1 92 ? -10.658 12.739 6.343 1.00 86.88 92 SER A CA 1
ATOM 706 C C . SER A 1 92 ? -11.513 11.562 6.816 1.00 86.88 92 SER A C 1
ATOM 708 O O . SER A 1 92 ? -11.218 10.976 7.853 1.00 86.88 92 SER A O 1
ATOM 710 N N . ILE A 1 93 ? -12.488 11.133 6.005 1.00 88.56 93 ILE A N 1
ATOM 711 C CA . ILE A 1 93 ? -13.266 9.908 6.242 1.00 88.56 93 ILE A CA 1
ATOM 712 C C . ILE A 1 93 ? -12.336 8.692 6.295 1.00 88.56 93 ILE A C 1
ATOM 714 O O . ILE A 1 93 ? -12.389 7.920 7.247 1.00 88.56 93 ILE A O 1
ATOM 718 N N . GLY A 1 94 ? -11.453 8.531 5.304 1.00 87.75 94 GLY A N 1
ATOM 719 C CA . GLY A 1 94 ? -10.527 7.398 5.245 1.00 87.75 94 GLY A CA 1
ATOM 720 C C . GLY A 1 94 ? -9.578 7.325 6.444 1.00 87.75 94 GLY A C 1
ATOM 721 O O . GLY A 1 94 ? -9.345 6.237 6.967 1.00 87.75 94 GLY A O 1
ATOM 722 N N . LYS A 1 95 ? -9.067 8.470 6.915 1.00 88.69 95 LYS A N 1
ATOM 723 C CA . LYS A 1 95 ? -8.258 8.548 8.141 1.00 88.69 95 LYS A CA 1
ATOM 724 C C . LYS A 1 95 ? -9.064 8.151 9.369 1.00 88.69 95 LYS A C 1
ATOM 726 O O . LYS A 1 95 ? -8.643 7.250 10.079 1.00 88.69 95 LYS A O 1
ATOM 731 N N . ALA A 1 96 ? -10.239 8.748 9.568 1.00 92.12 96 ALA A N 1
ATOM 732 C CA . ALA A 1 96 ? -11.097 8.415 10.700 1.00 92.12 96 ALA A CA 1
ATOM 733 C C . ALA A 1 96 ? -11.435 6.915 10.735 1.00 92.12 96 ALA A C 1
ATOM 735 O O . ALA A 1 96 ? -11.363 6.291 11.791 1.00 92.12 96 ALA A O 1
ATOM 736 N N . MET A 1 97 ? -11.733 6.310 9.579 1.00 91.69 97 MET A N 1
ATOM 737 C CA . MET A 1 97 ? -11.965 4.867 9.470 1.00 91.69 97 MET A CA 1
ATOM 738 C C . MET A 1 97 ? -10.730 4.033 9.833 1.00 91.69 97 MET A C 1
ATOM 740 O O . MET A 1 97 ? -10.879 3.031 10.528 1.00 91.69 97 MET A O 1
ATOM 744 N N . LYS A 1 98 ? -9.533 4.425 9.373 1.00 91.25 98 LYS A N 1
ATOM 745 C CA . LYS A 1 98 ? -8.273 3.739 9.702 1.00 91.25 98 LYS A CA 1
ATOM 746 C C . LYS A 1 98 ? -8.018 3.751 11.208 1.00 91.25 98 LYS A C 1
ATOM 748 O O . LYS A 1 98 ? -7.913 2.677 11.787 1.00 91.25 98 LYS A O 1
ATOM 753 N N . GLU A 1 99 ? -7.973 4.934 11.820 1.00 93.88 99 GLU A N 1
ATOM 754 C CA . GLU A 1 99 ? -7.650 5.068 13.248 1.00 93.88 99 GLU A CA 1
ATOM 755 C C . GLU A 1 99 ? -8.721 4.382 14.119 1.00 93.88 99 GLU A C 1
ATOM 757 O O . GLU A 1 99 ? -8.405 3.682 15.075 1.00 93.88 99 GLU A O 1
ATOM 762 N N . THR A 1 100 ? -10.005 4.475 13.740 1.00 93.25 100 THR A N 1
ATOM 763 C CA . THR A 1 100 ? -11.081 3.732 14.427 1.00 93.25 100 THR A CA 1
ATOM 764 C C . THR A 1 100 ? -10.886 2.217 14.310 1.00 93.25 100 THR A C 1
ATOM 766 O O . THR A 1 100 ? -11.107 1.488 15.274 1.00 93.25 100 THR A O 1
ATOM 769 N N . GLY A 1 101 ? -10.478 1.724 13.137 1.00 93.06 101 GLY A N 1
ATOM 770 C CA . GLY A 1 101 ? -10.195 0.306 12.918 1.00 93.06 101 GLY A CA 1
ATOM 771 C C . GLY A 1 101 ? -9.002 -0.199 13.733 1.00 93.06 101 GLY A C 1
ATOM 772 O O . GLY A 1 101 ? -9.075 -1.293 14.287 1.00 93.06 101 GLY A O 1
ATOM 773 N N . GLU A 1 102 ? -7.938 0.600 13.844 1.00 92.81 102 GLU A N 1
ATOM 774 C CA . GLU A 1 102 ? -6.763 0.315 14.683 1.00 92.81 102 GLU A CA 1
ATOM 775 C C . GLU A 1 102 ? -7.146 0.263 16.170 1.00 92.81 102 GLU A C 1
ATOM 777 O O . GLU A 1 102 ? -6.823 -0.715 16.846 1.00 92.81 102 GLU A O 1
ATOM 782 N N . ALA A 1 103 ? -7.957 1.214 16.648 1.00 94.00 103 ALA A N 1
ATOM 783 C CA . ALA A 1 103 ? -8.491 1.195 18.010 1.00 94.00 103 ALA A CA 1
ATOM 784 C C . ALA A 1 103 ? -9.341 -0.058 18.295 1.00 94.00 103 ALA A C 1
ATOM 786 O O . ALA A 1 103 ? -9.175 -0.698 19.333 1.00 94.00 103 ALA A O 1
ATOM 787 N N . ILE A 1 104 ? -10.226 -0.453 17.370 1.00 94.31 104 ILE A N 1
ATOM 788 C CA . ILE A 1 104 ? -11.022 -1.687 17.500 1.00 94.31 104 ILE A CA 1
ATOM 789 C C . ILE A 1 104 ? -10.115 -2.919 17.550 1.00 94.31 104 ILE A C 1
ATOM 791 O O . ILE A 1 104 ? -10.364 -3.821 18.352 1.00 94.31 104 ILE A O 1
ATOM 795 N N . ALA A 1 105 ? -9.088 -2.980 16.701 1.00 92.81 105 ALA A N 1
ATOM 796 C CA . ALA A 1 105 ? -8.171 -4.112 16.646 1.00 92.81 105 ALA A CA 1
ATOM 797 C C . ALA A 1 105 ? -7.402 -4.278 17.963 1.00 92.81 105 ALA A C 1
ATOM 799 O O . ALA A 1 105 ? -7.341 -5.391 18.484 1.00 92.81 105 ALA A O 1
ATOM 800 N N . GLU A 1 106 ? -6.881 -3.190 18.532 1.00 93.31 106 GLU A N 1
ATOM 801 C CA . GLU A 1 106 ? -6.138 -3.266 19.792 1.00 93.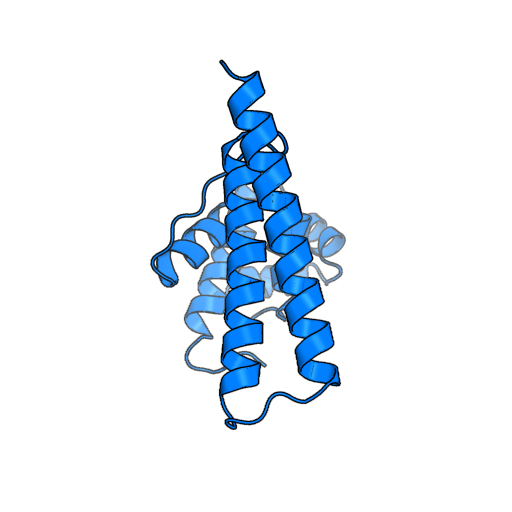31 106 GLU A CA 1
ATOM 802 C C . GLU A 1 106 ? -7.051 -3.592 20.980 1.00 93.31 106 GLU A C 1
ATOM 804 O O . GLU A 1 106 ? -6.700 -4.435 21.800 1.00 93.31 106 GLU A O 1
ATOM 809 N N . VAL A 1 107 ? -8.266 -3.027 21.029 1.00 91.75 107 VAL A N 1
ATOM 810 C CA . VAL A 1 107 ? -9.270 -3.409 22.040 1.00 91.75 107 VAL A CA 1
ATOM 811 C C . VAL A 1 107 ? -9.642 -4.883 21.914 1.00 91.75 107 VAL A C 1
ATOM 813 O O . VAL A 1 107 ? -9.761 -5.571 22.920 1.00 91.75 107 VAL A O 1
ATOM 816 N N . THR A 1 108 ? -9.819 -5.387 20.691 1.00 91.88 108 THR A N 1
ATOM 817 C CA . THR A 1 108 ? -10.138 -6.804 20.462 1.00 91.88 108 THR A CA 1
ATOM 818 C C . THR A 1 108 ? -9.011 -7.691 20.969 1.00 91.88 108 THR A C 1
ATOM 820 O O . THR A 1 108 ? -9.279 -8.648 21.687 1.00 91.88 108 THR A O 1
ATOM 823 N N . LYS A 1 109 ? -7.763 -7.335 20.653 1.00 91.12 109 LYS A N 1
ATOM 824 C CA . LYS A 1 109 ? -6.564 -8.048 21.094 1.00 91.12 109 LYS A CA 1
ATOM 825 C C . LYS A 1 109 ? -6.434 -8.077 22.619 1.00 91.12 109 LYS A C 1
ATOM 827 O O . LYS A 1 109 ? -6.215 -9.143 23.173 1.00 91.12 109 LYS A O 1
ATOM 832 N N . ALA A 1 110 ? -6.657 -6.949 23.293 1.00 89.81 110 ALA A N 1
ATOM 833 C CA . ALA A 1 110 ? -6.641 -6.869 24.758 1.00 89.81 110 ALA A CA 1
ATOM 834 C C . ALA A 1 110 ? -7.789 -7.648 25.436 1.00 89.81 110 ALA A C 1
ATOM 836 O O . ALA A 1 110 ? -7.787 -7.832 26.647 1.00 89.81 110 ALA A O 1
ATOM 837 N N . LEU A 1 111 ? -8.807 -8.069 24.680 1.00 89.94 111 LEU A N 1
ATOM 838 C CA . LEU A 1 111 ? -9.904 -8.899 25.181 1.00 89.94 111 LEU A CA 1
ATOM 839 C C . LEU A 1 111 ? -9.691 -10.398 24.910 1.00 89.94 111 LEU A C 1
ATOM 841 O O . LEU A 1 111 ? -10.498 -11.199 25.383 1.00 89.94 111 LEU A O 1
ATOM 845 N N . GLU A 1 112 ? -8.659 -10.796 24.154 1.00 89.00 112 GLU A N 1
ATOM 846 C CA . GLU A 1 112 ? -8.463 -12.187 23.711 1.00 89.00 112 GLU A CA 1
ATOM 847 C C . GLU A 1 112 ? -8.192 -13.162 24.866 1.00 89.00 112 GLU A C 1
ATOM 849 O O . GLU A 1 112 ? -8.651 -14.306 24.816 1.00 89.00 112 GLU A O 1
ATOM 854 N N . ASP A 1 113 ? -7.475 -12.731 25.903 1.00 83.88 113 ASP A N 1
ATOM 855 C CA . ASP A 1 113 ? -7.100 -13.546 27.068 1.00 83.88 113 ASP A CA 1
ATOM 856 C C . ASP A 1 113 ? -8.014 -13.337 28.291 1.00 83.88 113 ASP A C 1
ATOM 858 O O . ASP A 1 113 ? -7.926 -14.082 29.270 1.00 83.88 113 ASP A O 1
ATOM 862 N N . GLY A 1 114 ? -8.952 -12.388 28.203 1.00 82.75 114 GLY A N 1
ATOM 863 C CA . GLY A 1 114 ? -9.954 -12.100 29.226 1.00 82.75 114 GLY A CA 1
ATOM 864 C C . GLY A 1 114 ? -9.468 -11.228 30.389 1.00 82.75 114 GLY A C 1
ATOM 865 O O . GLY A 1 114 ? -10.275 -10.937 31.277 1.00 82.75 114 GLY A O 1
ATOM 866 N N . GLU A 1 115 ? -8.212 -10.774 30.389 1.00 88.25 115 GLU A N 1
ATOM 867 C CA . GLU A 1 115 ? -7.651 -9.892 31.417 1.00 88.25 115 GLU A CA 1
ATOM 868 C C . GLU A 1 115 ? -6.914 -8.711 30.780 1.00 88.25 115 GLU A C 1
ATOM 870 O O . GLU A 1 115 ? -5.850 -8.863 30.206 1.00 88.25 115 GLU A O 1
ATOM 875 N N . ILE A 1 116 ? -7.434 -7.493 30.957 1.00 87.56 116 ILE A N 1
ATOM 876 C CA . ILE A 1 116 ? -6.764 -6.293 30.438 1.00 87.56 116 ILE A CA 1
ATOM 877 C C . ILE A 1 116 ? -5.697 -5.834 31.434 1.00 87.56 116 ILE A C 1
ATOM 879 O O . ILE A 1 116 ? -6.027 -5.318 32.512 1.00 87.56 116 ILE A O 1
ATOM 883 N N . THR A 1 117 ? -4.428 -5.951 31.052 1.00 91.81 117 THR A N 1
ATOM 884 C CA . THR A 1 117 ? -3.302 -5.399 31.817 1.00 91.81 117 THR A CA 1
ATOM 885 C C . THR A 1 117 ? -3.292 -3.865 31.791 1.00 91.81 117 THR A C 1
ATOM 887 O O . THR A 1 117 ? -3.904 -3.221 30.936 1.00 91.81 117 THR A O 1
ATOM 890 N N . ASP A 1 118 ? -2.586 -3.231 32.734 1.00 92.69 118 ASP A N 1
ATOM 891 C CA . ASP A 1 118 ? -2.469 -1.765 32.743 1.00 92.69 118 ASP A CA 1
ATOM 892 C C . ASP A 1 118 ? -1.723 -1.228 31.506 1.00 92.69 118 ASP A C 1
ATOM 894 O O . ASP A 1 118 ? -2.068 -0.151 31.014 1.00 92.69 118 ASP A O 1
ATOM 898 N N . ASP A 1 119 ? -0.765 -1.988 30.964 1.00 91.81 119 ASP A N 1
ATOM 899 C CA . ASP A 1 119 ? -0.054 -1.637 29.731 1.00 91.81 119 ASP A CA 1
ATOM 90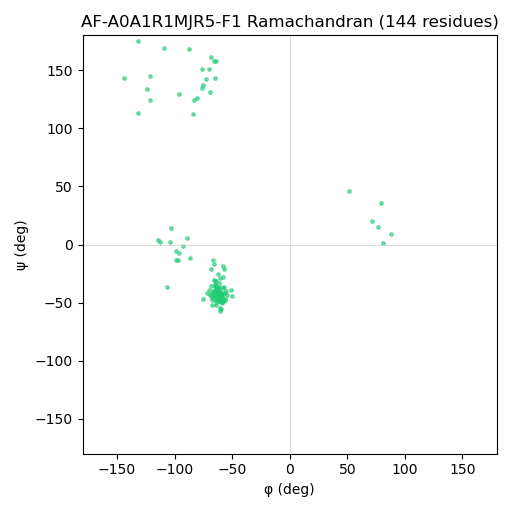0 C C . ASP A 1 119 ? -1.001 -1.687 28.519 1.00 91.81 119 ASP A C 1
ATOM 902 O O . ASP A 1 119 ? -1.094 -0.716 27.766 1.00 91.81 119 ASP A O 1
ATOM 906 N N . GLU A 1 120 ? -1.786 -2.757 28.363 1.00 90.25 120 GLU A N 1
ATOM 907 C CA . GLU A 1 120 ? -2.792 -2.870 27.292 1.00 90.25 120 GLU A CA 1
ATOM 908 C C . GLU A 1 120 ? -3.875 -1.805 27.410 1.00 90.25 120 GLU A C 1
ATOM 910 O O . GLU A 1 120 ? -4.297 -1.233 26.403 1.00 90.25 120 GLU A O 1
ATOM 915 N N . ARG A 1 121 ? -4.288 -1.470 28.638 1.00 93.12 121 ARG A N 1
ATOM 916 C CA . ARG A 1 121 ? -5.218 -0.365 28.878 1.00 93.12 121 ARG A CA 1
ATOM 917 C C . ARG A 1 121 ? -4.650 0.952 28.357 1.00 93.12 121 ARG A C 1
ATOM 919 O O . ARG A 1 121 ? -5.389 1.714 27.734 1.00 93.12 121 ARG A O 1
ATOM 926 N N . GLN A 1 122 ? -3.373 1.246 28.607 1.00 94.50 122 GLN A N 1
ATOM 927 C CA . GLN A 1 122 ? -2.744 2.477 28.119 1.00 94.50 122 GLN A CA 1
ATOM 928 C C . GLN A 1 122 ? -2.684 2.522 26.592 1.00 94.50 122 GLN A C 1
ATOM 930 O O . GLN A 1 122 ? -3.016 3.558 26.012 1.00 94.50 122 GLN A O 1
ATOM 935 N N . VAL A 1 123 ? -2.316 1.413 25.942 1.00 93.75 123 VAL A N 1
ATOM 936 C CA . VAL A 1 123 ? -2.298 1.334 24.474 1.00 93.75 123 VAL A CA 1
ATOM 937 C C . VAL A 1 123 ? -3.712 1.510 23.916 1.00 93.75 123 VAL A C 1
ATOM 939 O O . VAL A 1 123 ? -3.918 2.376 23.070 1.00 93.75 123 VAL A O 1
ATOM 942 N N . CYS A 1 124 ? -4.712 0.802 24.451 1.00 93.31 124 CYS A N 1
ATOM 943 C CA . CYS A 1 124 ? -6.108 0.951 24.028 1.00 93.31 124 CYS A CA 1
ATOM 944 C C . CYS A 1 124 ? -6.593 2.400 24.159 1.00 93.31 124 CYS A C 1
ATOM 946 O O . CYS A 1 124 ? -7.178 2.945 23.228 1.00 93.31 124 CYS A O 1
ATOM 948 N N . LEU A 1 125 ? -6.339 3.050 25.301 1.00 95.00 125 LEU A N 1
ATOM 949 C CA . LEU A 1 125 ? -6.742 4.442 25.519 1.00 95.00 125 LEU A CA 1
ATOM 950 C C . LEU A 1 125 ? -6.055 5.402 24.546 1.00 95.00 125 LEU A C 1
ATOM 952 O O . LEU A 1 125 ? -6.689 6.354 24.092 1.00 95.00 125 LEU A O 1
ATOM 956 N N . LYS A 1 126 ? -4.782 5.168 24.220 1.00 96.44 126 LYS A N 1
ATOM 957 C CA . LYS A 1 126 ? -4.062 5.959 23.219 1.00 96.44 126 LYS A CA 1
ATOM 958 C C . LYS A 1 126 ? -4.742 5.853 21.851 1.00 96.44 126 LYS A C 1
ATOM 960 O O . LYS A 1 126 ? -5.117 6.886 21.304 1.00 96.44 126 LYS A O 1
ATOM 965 N N . GLU A 1 127 ? -4.950 4.639 21.346 1.00 95.06 127 GLU A N 1
ATOM 966 C CA . GLU A 1 127 ? -5.552 4.419 20.020 1.00 95.06 127 GLU A CA 1
ATOM 967 C C . GLU A 1 127 ? -7.005 4.935 19.963 1.00 95.06 127 GLU A C 1
ATOM 969 O O . GLU A 1 127 ? -7.415 5.561 18.987 1.00 95.06 127 GLU A O 1
ATOM 974 N N . ILE A 1 128 ? -7.782 4.768 21.044 1.00 94.81 128 ILE A N 1
ATOM 975 C CA . ILE A 1 128 ? -9.142 5.325 21.155 1.00 94.81 128 ILE A CA 1
ATOM 976 C C . ILE A 1 128 ? -9.122 6.855 21.064 1.00 94.81 128 ILE A C 1
ATOM 978 O O . ILE A 1 128 ? -9.948 7.436 20.360 1.00 94.81 128 ILE A O 1
ATOM 982 N N . ASN A 1 129 ? -8.202 7.522 21.765 1.00 96.25 129 ASN A N 1
ATOM 983 C CA . ASN A 1 129 ? -8.103 8.981 21.722 1.00 96.25 129 ASN A CA 1
ATOM 984 C C . ASN A 1 129 ? -7.687 9.479 20.331 1.00 96.25 129 ASN A C 1
ATOM 986 O O . ASN A 1 129 ? -8.276 10.437 19.834 1.00 96.25 129 ASN A O 1
ATOM 990 N N . GLU A 1 130 ? -6.738 8.806 19.677 1.00 95.50 130 GLU A N 1
ATOM 991 C CA . GLU A 1 130 ? -6.323 9.123 18.303 1.00 95.50 130 GLU A CA 1
ATOM 992 C C . GLU A 1 130 ? -7.503 8.983 17.316 1.00 95.50 130 GLU A C 1
ATOM 994 O O . GLU A 1 130 ? -7.739 9.877 16.495 1.00 95.50 130 GLU A O 1
ATOM 999 N N . ALA A 1 131 ? -8.327 7.938 17.460 1.00 95.50 131 ALA A N 1
ATOM 1000 C CA . ALA A 1 131 ? -9.551 7.766 16.676 1.00 95.50 131 ALA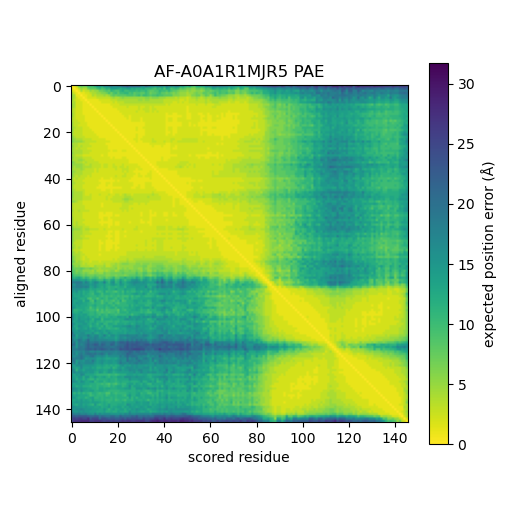 A CA 1
ATOM 1001 C C . ALA A 1 131 ? -10.594 8.871 16.936 1.00 95.50 13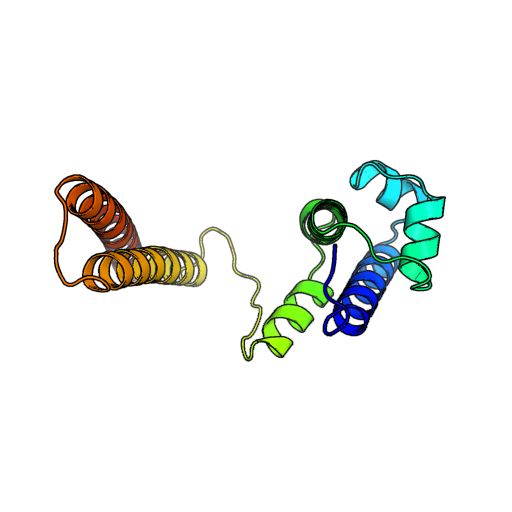1 ALA A C 1
ATOM 1003 O O . ALA A 1 131 ? -11.185 9.405 15.991 1.00 95.50 131 ALA A O 1
ATOM 1004 N N . ILE A 1 132 ? -10.815 9.245 18.202 1.00 95.81 132 ILE A N 1
ATOM 1005 C CA . ILE A 1 132 ? -11.733 10.332 18.583 1.00 95.81 132 ILE A CA 1
ATOM 1006 C C . ILE A 1 132 ? -11.275 11.663 17.979 1.00 95.81 132 ILE A C 1
ATOM 1008 O O . ILE A 1 132 ? -12.098 12.392 17.419 1.00 95.81 132 ILE A O 1
ATOM 1012 N N . ASP A 1 133 ? -9.982 11.974 18.041 1.00 95.88 133 ASP A N 1
ATOM 1013 C CA . ASP A 1 133 ? -9.431 13.216 17.500 1.00 95.88 133 ASP A CA 1
ATOM 1014 C C . ASP A 1 133 ? -9.667 13.339 15.988 1.00 95.88 133 ASP A C 1
ATOM 1016 O O . ASP A 1 133 ? -10.074 14.401 15.504 1.00 95.88 133 ASP A O 1
ATOM 1020 N N . GLU A 1 134 ? -9.462 12.265 15.221 1.00 94.00 134 GLU A N 1
ATOM 1021 C CA . GLU A 1 134 ? -9.748 12.273 13.781 1.00 94.00 134 GLU A CA 1
ATOM 1022 C C . GLU A 1 134 ? -11.253 12.354 13.480 1.00 94.00 134 GLU A C 1
ATOM 1024 O O . GLU A 1 134 ? -11.650 13.062 12.549 1.00 94.00 134 GLU A O 1
ATOM 1029 N N . LEU A 1 135 ? -12.115 11.726 14.288 1.00 93.69 135 LEU A N 1
ATOM 1030 C CA . LEU A 1 135 ? -13.574 11.864 14.161 1.00 93.69 135 LEU A CA 1
ATOM 1031 C C . LEU A 1 135 ? -14.046 13.299 14.439 1.00 93.69 135 LEU A C 1
ATOM 1033 O O . LEU A 1 135 ? -14.910 13.812 13.723 1.00 93.69 135 LEU A O 1
ATOM 1037 N N . ILE A 1 136 ? -13.462 13.978 15.430 1.00 94.62 136 ILE A N 1
ATOM 1038 C CA . ILE A 1 136 ? -13.747 15.391 15.716 1.00 94.62 136 ILE A CA 1
ATOM 1039 C C . ILE A 1 136 ? -13.321 16.265 14.535 1.00 94.62 136 ILE A C 1
ATOM 1041 O O . ILE A 1 136 ? -14.103 17.110 14.094 1.00 94.62 136 ILE A O 1
ATOM 1045 N N . LYS A 1 137 ? -12.116 16.059 13.989 1.00 91.50 137 LYS A N 1
ATOM 1046 C CA . LYS A 1 137 ? -11.637 16.801 12.808 1.00 91.50 137 LYS A CA 1
ATOM 1047 C C . LYS A 1 137 ? -12.553 16.593 11.605 1.00 91.50 137 LYS A C 1
ATOM 1049 O O . LYS A 1 137 ? -12.879 17.561 10.920 1.00 91.50 137 LYS A O 1
ATOM 1054 N N . LEU A 1 138 ? -12.996 15.357 11.369 1.00 92.12 138 LEU A N 1
ATOM 1055 C CA . LEU A 1 138 ? -13.935 15.034 10.298 1.00 92.12 138 LEU A CA 1
ATOM 1056 C C . LEU A 1 138 ? -15.267 15.769 10.482 1.00 92.12 138 LEU A C 1
ATOM 1058 O O . LEU A 1 138 ? -15.730 16.425 9.550 1.00 92.12 138 LEU A O 1
ATOM 1062 N N . LYS A 1 139 ? -15.849 15.718 11.685 1.00 91.88 139 LYS A N 1
ATOM 1063 C CA . LYS A 1 139 ? -17.090 16.434 12.002 1.00 91.88 139 LYS A CA 1
ATOM 1064 C C . LYS A 1 139 ? -16.949 17.936 11.742 1.00 91.88 139 LYS A C 1
ATOM 1066 O O . LYS A 1 139 ? -17.777 18.514 11.048 1.00 91.88 139 LYS A O 1
ATOM 1071 N N . GLN A 1 140 ? -15.875 18.550 12.239 1.00 91.44 140 GLN A N 1
ATOM 1072 C CA . GLN A 1 140 ? -15.605 19.977 12.036 1.00 91.44 140 GLN A CA 1
ATOM 1073 C C . GLN A 1 140 ? -15.435 20.346 10.561 1.00 91.44 140 GLN A C 1
ATOM 1075 O O . GLN A 1 140 ? -15.763 21.463 10.172 1.00 91.44 140 GLN A O 1
ATOM 1080 N N . GLN A 1 141 ? -14.878 19.451 9.744 1.00 88.38 141 GLN A N 1
ATOM 1081 C CA . GLN A 1 141 ? -14.783 19.677 8.307 1.00 88.38 141 GLN A CA 1
ATOM 1082 C C . GLN A 1 141 ? -16.167 19.660 7.653 1.00 88.38 141 GLN A C 1
ATOM 1084 O O . GLN A 1 141 ? -16.460 20.554 6.867 1.00 88.38 141 GLN A O 1
ATOM 1089 N N . MET A 1 142 ? -17.019 18.693 8.004 1.00 89.25 142 MET A N 1
ATOM 1090 C CA . MET A 1 142 ? -18.384 18.606 7.474 1.00 89.25 142 MET A CA 1
ATOM 1091 C C . MET A 1 142 ? -19.222 19.838 7.838 1.00 89.25 142 MET A C 1
ATOM 1093 O O . MET A 1 142 ? -19.901 20.377 6.977 1.00 89.25 142 MET A O 1
ATOM 1097 N N . GLU A 1 143 ? -19.103 20.338 9.071 1.00 90.06 143 GLU A N 1
ATOM 1098 C CA . GLU A 1 143 ? -19.797 21.553 9.539 1.00 90.06 143 GLU A CA 1
ATOM 1099 C C . GLU A 1 143 ? -19.349 22.846 8.829 1.00 90.06 143 GLU A C 1
ATOM 1101 O O . GLU A 1 143 ? -20.022 23.865 8.935 1.00 90.06 143 GLU A O 1
ATOM 1106 N N . ARG A 1 144 ? -18.199 22.846 8.140 1.00 82.50 144 ARG A N 1
ATOM 1107 C CA . ARG A 1 144 ? -17.681 24.010 7.390 1.00 82.50 144 ARG A CA 1
ATOM 1108 C C . ARG A 1 144 ? -18.002 23.970 5.897 1.00 82.50 144 ARG A C 1
ATOM 1110 O O . ARG A 1 144 ? -17.744 24.958 5.214 1.00 82.50 144 ARG A O 1
ATOM 1117 N N . GLU A 1 145 ? -18.449 22.826 5.386 1.00 64.44 145 GLU A N 1
ATOM 1118 C CA . GLU A 1 145 ? -18.821 22.638 3.978 1.00 64.44 145 GLU A CA 1
ATOM 1119 C C . GLU A 1 145 ? -20.332 22.888 3.731 1.00 64.44 145 GLU A C 1
ATOM 1121 O O . GLU A 1 145 ? -20.760 22.841 2.577 1.00 64.44 145 GLU A O 1
ATOM 1126 N N . GLU A 1 146 ? -21.106 23.203 4.784 1.00 50.78 146 GLU A N 1
ATOM 1127 C CA . GLU A 1 146 ? -22.487 23.739 4.745 1.00 50.78 146 GLU A CA 1
ATOM 1128 C C . GLU A 1 146 ? -22.517 25.278 4.697 1.00 50.78 146 GLU A C 1
ATOM 1130 O O . GLU A 1 146 ? -23.375 25.821 3.960 1.00 50.78 146 GLU A O 1
#

Secondary structure (DSSP, 8-state):
---GGGHHHHHHHHHHHHHHHHHTT--HHHHHHHHTS-HHHHHHHHHTSSPPPHHHHHHHHHHTT--HHHHHHHHHTT-------TTSHHHHHHHHHHHHHHHHHHHHHHTSSS---HHHHHHHHHHHHHHHHHHHHHHHHHTT--

Solvent-accessible surface area (backbone atoms only — not comparable to full-atom values): 8067 Å² total; per-residue (Å²): 132,82,57,75,95,46,44,65,60,52,28,52,42,44,28,46,41,49,51,53,39,43,77,73,70,44,50,52,59,56,49,12,65,70,46,74,54,52,38,72,55,47,51,34,26,56,74,50,81,40,73,70,54,70,70,46,49,48,31,48,36,64,71,67,66,51,58,67,40,50,35,53,53,25,50,77,72,77,43,80,66,75,92,68,53,93,83,36,69,68,38,41,50,51,49,24,53,50,37,42,49,52,23,51,51,48,46,52,58,44,51,71,82,75,62,73,46,73,68,51,48,52,52,34,52,50,34,44,50,56,17,49,54,37,45,51,53,37,51,58,51,58,71,69,76,114

Mean predicted aligned error: 7.94 Å

Foldseek 3Di:
DDPPVCLVVQLVLLLLLLVQCVVVVDQLCNLCVQLVHDSVVSVCSNVSVDGDDPSSSCSSCVSSVGDVSVQVVQVVVVHGDDDDDCPDLVVLVVQLVVLVVVLVVLVVVCPPVPDRDPVSVVVSVVSVVSSVVSVVVSVVVVVVVD

pLDDT: mean 91.48, std 7.16, range [50.78, 98.06]

InterPro domains:
  IPR001387 Cro/C1-type, helix-turn-helix domain [PF01381] (23-64)
  IPR001387 Cro/C1-type, helix-turn-helix domain [cd00093] (23-60)
  IPR009679 Bacteriophage 186, CII-like [PF06892] (73-143)
  IPR010982 Lambda repressor-like, DNA-binding domain superfamily [SSF47413] (20-69)